Protein AF-A0A7L0KIK3-F1 (afdb_monomer_lite)

Foldseek 3Di:
DDPDPCVPQDPVQWDWDADPVGDIDTDHPVRVVVCCPDPVVVDDDPPQDDDPPPRDDDPPDDPPDD

Structure (mmCIF, N/CA/C/O backbone):
data_AF-A0A7L0KIK3-F1
#
_entry.id   AF-A0A7L0KIK3-F1
#
loop_
_atom_site.group_PDB
_atom_site.id
_atom_site.type_symbol
_atom_site.label_atom_id
_atom_site.label_alt_id
_atom_site.label_comp_id
_atom_site.label_asym_id
_atom_site.label_entity_id
_atom_site.label_seq_id
_atom_site.pdbx_PDB_ins_code
_atom_site.Cartn_x
_atom_site.Cartn_y
_atom_site.Cartn_z
_atom_site.occupancy
_atom_site.B_iso_or_equiv
_atom_site.auth_seq_id
_atom_site.auth_comp_id
_atom_site.auth_asym_id
_atom_site.auth_atom_id
_atom_site.pdbx_PDB_model_num
ATOM 1 N N . ALA A 1 1 ? -1.790 -18.436 7.392 1.00 49.62 1 ALA A N 1
ATOM 2 C CA . ALA A 1 1 ? -2.428 -18.674 6.081 1.00 49.62 1 ALA A CA 1
ATOM 3 C C . ALA A 1 1 ? -1.499 -18.172 4.982 1.00 49.62 1 ALA A C 1
ATOM 5 O O . ALA A 1 1 ? -1.085 -17.017 5.032 1.00 49.62 1 ALA A O 1
ATOM 6 N N . GLN A 1 2 ? -1.099 -19.044 4.058 1.00 61.19 2 GLN A N 1
ATOM 7 C CA . GLN A 1 2 ? -0.222 -18.682 2.946 1.00 61.19 2 GLN A CA 1
ATOM 8 C C . GLN A 1 2 ? -1.100 -18.058 1.854 1.00 61.19 2 GLN A C 1
ATOM 10 O O . GLN A 1 2 ? -1.921 -18.745 1.254 1.00 61.19 2 GLN A O 1
ATOM 15 N N . LEU A 1 3 ? -1.014 -16.736 1.681 1.00 68.00 3 LEU A N 1
ATOM 16 C CA . LEU A 1 3 ? -1.757 -16.038 0.630 1.00 68.00 3 LEU A CA 1
ATOM 17 C C . LEU A 1 3 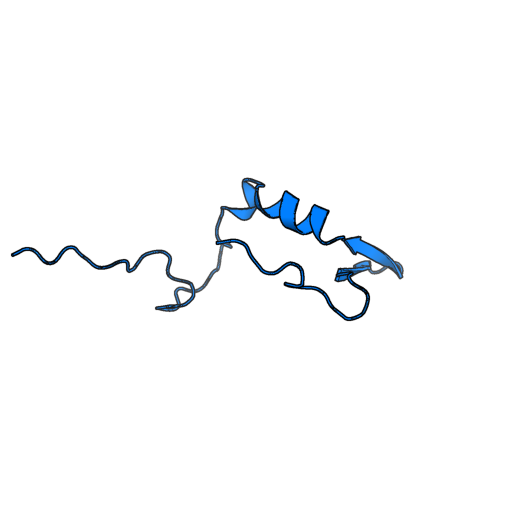? -1.289 -16.537 -0.748 1.00 68.00 3 LEU A C 1
ATOM 19 O O . LEU A 1 3 ? -0.084 -16.767 -0.906 1.00 68.00 3 LEU A O 1
ATOM 23 N N . PRO A 1 4 ? -2.200 -16.683 -1.730 1.00 73.56 4 PRO A N 1
ATOM 24 C CA . PRO A 1 4 ? -1.853 -17.171 -3.058 1.00 73.56 4 PRO A CA 1
ATOM 25 C C . PRO A 1 4 ? -0.672 -16.408 -3.688 1.00 73.56 4 PRO A C 1
ATOM 27 O O . PRO A 1 4 ? -0.530 -15.194 -3.468 1.00 73.56 4 PRO A O 1
ATOM 30 N N . PRO A 1 5 ? 0.172 -17.084 -4.490 1.00 64.75 5 PRO A N 1
ATOM 31 C CA . PRO A 1 5 ? 1.284 -16.446 -5.200 1.00 64.75 5 PRO A CA 1
ATOM 32 C C . PRO A 1 5 ? 0.825 -15.253 -6.043 1.00 64.75 5 PRO A C 1
ATOM 34 O O . PRO A 1 5 ? 1.504 -14.232 -6.075 1.00 64.75 5 PRO A O 1
ATOM 37 N N . ASP A 1 6 ? -0.381 -15.337 -6.600 1.00 60.47 6 ASP A N 1
ATOM 38 C CA . ASP A 1 6 ? -0.905 -14.377 -7.575 1.00 60.47 6 ASP A CA 1
ATOM 39 C C . ASP A 1 6 ? -1.855 -13.335 -6.970 1.00 60.47 6 ASP A C 1
ATOM 41 O O . ASP A 1 6 ? -2.522 -12.580 -7.680 1.00 60.47 6 ASP A O 1
ATOM 45 N N . TYR A 1 7 ? -1.932 -13.275 -5.638 1.00 57.00 7 TYR A N 1
ATOM 46 C CA . TYR A 1 7 ? -2.731 -12.267 -4.954 1.00 57.00 7 TYR A CA 1
ATOM 47 C C . TYR A 1 7 ? -2.142 -10.873 -5.242 1.00 57.00 7 TYR A C 1
ATOM 49 O O . TYR A 1 7 ? -0.986 -10.609 -4.908 1.00 57.00 7 TYR A O 1
ATOM 57 N N . CYS A 1 8 ? -2.949 -10.008 -5.867 1.00 55.69 8 CYS A N 1
ATOM 58 C CA . CYS A 1 8 ? -2.613 -8.662 -6.367 1.00 55.69 8 CYS A CA 1
ATOM 59 C C . CYS A 1 8 ? -1.810 -8.580 -7.685 1.00 55.69 8 CYS A C 1
ATOM 61 O O . CYS A 1 8 ? -1.329 -7.499 -8.028 1.00 55.69 8 CYS A O 1
ATOM 63 N N . THR A 1 9 ? -1.691 -9.665 -8.455 1.00 56.22 9 THR A N 1
ATOM 64 C CA . THR A 1 9 ? -1.02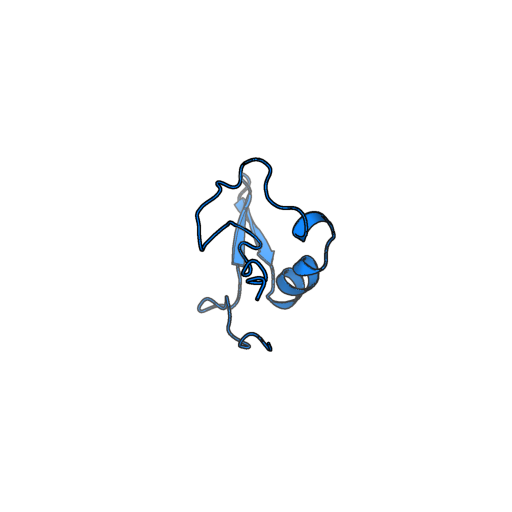8 -9.646 -9.770 1.00 56.22 9 THR A CA 1
ATOM 65 C C . THR A 1 9 ? -2.023 -9.219 -10.861 1.00 56.22 9 THR A C 1
ATOM 67 O O . THR A 1 9 ? -2.934 -9.966 -11.206 1.00 56.22 9 THR A O 1
ATOM 70 N N . THR A 1 10 ? -1.873 -8.019 -11.429 1.00 61.31 10 THR A N 1
ATOM 71 C CA . THR A 1 10 ? -2.532 -7.652 -12.701 1.00 61.31 10 THR A CA 1
ATOM 72 C C . THR A 1 10 ? -1.798 -8.327 -13.871 1.00 61.31 10 THR A C 1
ATOM 74 O O . THR A 1 10 ? -0.629 -8.683 -13.707 1.00 61.31 10 THR A O 1
ATOM 77 N N . PRO A 1 11 ? -2.400 -8.516 -15.063 1.00 54.22 11 PRO A N 1
ATOM 78 C CA . PRO A 1 11 ? -1.642 -8.923 -16.249 1.00 54.22 11 PRO A CA 1
ATOM 79 C C . PRO A 1 11 ? -0.501 -7.912 -16.502 1.00 54.22 11 PRO A C 1
ATOM 81 O O . PRO A 1 11 ? -0.755 -6.782 -16.910 1.00 54.22 11 PRO A O 1
ATOM 84 N N . GLY A 1 12 ? 0.745 -8.280 -16.165 1.00 59.84 12 GLY A N 1
ATOM 85 C CA . GLY A 1 12 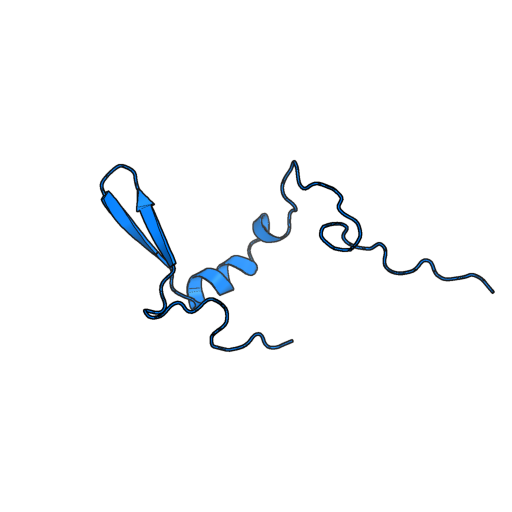? 1.916 -7.379 -16.119 1.00 59.84 12 GLY A CA 1
ATOM 86 C C . GLY A 1 12 ? 2.589 -7.213 -14.739 1.00 59.84 12 GLY A C 1
ATOM 87 O O . GLY A 1 12 ? 3.644 -6.588 -14.642 1.00 59.84 12 GLY A O 1
ATOM 88 N N . GLY A 1 13 ? 2.015 -7.777 -13.672 1.00 59.41 13 GLY A N 1
ATOM 89 C CA . GLY A 1 13 ? 2.658 -8.015 -12.370 1.00 59.41 13 GLY A CA 1
ATOM 90 C C . GLY A 1 13 ? 3.014 -6.795 -11.519 1.00 59.41 13 GLY A C 1
ATOM 91 O O . GLY A 1 13 ? 3.694 -6.954 -10.508 1.00 59.41 13 GLY A O 1
ATOM 92 N N . THR A 1 14 ? 2.577 -5.594 -11.904 1.00 61.66 14 THR A N 1
ATOM 93 C CA . THR A 1 14 ? 3.111 -4.345 -11.347 1.00 61.66 14 THR A CA 1
ATOM 94 C C . THR A 1 14 ? 2.004 -3.363 -10.965 1.00 61.66 14 THR A C 1
ATOM 96 O O . THR A 1 14 ? 1.119 -3.069 -11.771 1.00 61.66 14 THR A O 1
ATOM 99 N N . LEU A 1 15 ? 2.070 -2.823 -9.742 1.00 65.88 15 LEU A N 1
ATOM 100 C CA . LEU A 1 15 ? 1.228 -1.709 -9.299 1.00 65.88 15 LEU A CA 1
ATOM 101 C C . LEU A 1 15 ? 1.883 -0.392 -9.746 1.00 65.88 15 LEU A C 1
ATOM 103 O O . LEU A 1 15 ? 3.032 -0.125 -9.390 1.00 65.88 15 LEU A O 1
ATOM 107 N N . PHE A 1 16 ? 1.165 0.421 -10.523 1.00 65.75 16 PHE A N 1
ATOM 108 C CA . PHE A 1 16 ? 1.677 1.680 -11.067 1.00 65.75 16 PHE A CA 1
ATOM 109 C C . PHE A 1 16 ? 1.032 2.884 -10.375 1.00 65.75 16 PHE A C 1
ATOM 111 O O . PHE A 1 16 ? -0.190 2.962 -10.265 1.00 65.75 16 PHE A O 1
ATOM 118 N N . SER A 1 17 ? 1.852 3.853 -9.970 1.00 68.88 17 SER A N 1
ATOM 119 C CA . SER A 1 17 ? 1.411 5.218 -9.656 1.00 68.88 17 SER A CA 1
ATOM 120 C C . SER A 1 17 ? 2.174 6.208 -10.537 1.00 68.88 17 SER A C 1
ATOM 122 O O . SER A 1 17 ? 3.260 5.893 -11.024 1.00 68.88 17 SER A O 1
ATOM 124 N N . THR A 1 18 ? 1.613 7.390 -10.782 1.00 79.19 18 THR A N 1
ATOM 125 C CA . THR A 1 18 ? 2.261 8.434 -11.591 1.00 79.19 18 THR A CA 1
ATOM 126 C C . THR A 1 18 ? 2.328 9.713 -10.776 1.00 79.19 18 THR A C 1
ATOM 128 O O . THR A 1 18 ? 1.324 10.140 -10.207 1.00 79.19 18 THR A O 1
ATOM 131 N N . THR A 1 19 ? 3.507 10.324 -10.695 1.00 83.69 19 THR A N 1
ATOM 132 C CA . THR A 1 19 ? 3.635 11.652 -10.085 1.00 83.69 19 THR A CA 1
ATOM 133 C C . THR A 1 19 ? 3.098 12.726 -11.042 1.00 83.69 19 THR A C 1
ATOM 135 O O . THR A 1 19 ? 3.118 12.513 -12.255 1.00 83.69 19 THR A O 1
ATOM 138 N N . PRO A 1 20 ? 2.679 13.913 -10.558 1.00 80.56 20 PRO A N 1
ATOM 139 C CA . PRO A 1 20 ? 2.252 15.023 -11.424 1.00 80.56 20 PRO A CA 1
ATOM 140 C C . PRO A 1 20 ? 3.279 15.468 -12.491 1.00 80.56 20 PRO A C 1
AT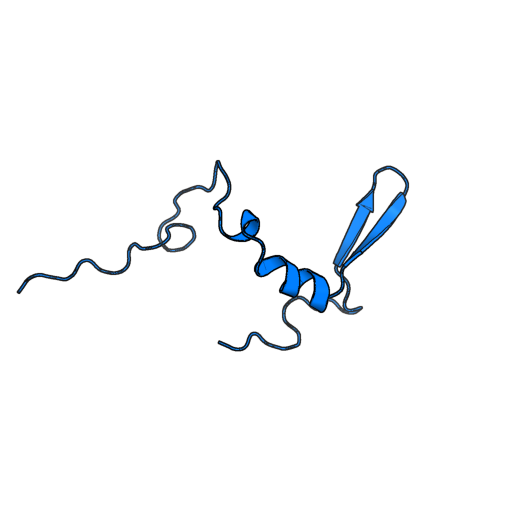OM 142 O O . PRO A 1 20 ? 2.918 16.195 -13.407 1.00 80.56 20 PRO A O 1
ATOM 145 N N . GLY A 1 21 ? 4.540 15.017 -12.404 1.00 84.25 21 GLY A N 1
ATOM 146 C CA . GLY A 1 21 ? 5.601 15.239 -13.397 1.00 84.25 21 GLY A CA 1
ATOM 147 C C . GLY A 1 21 ? 5.803 14.105 -14.415 1.00 84.25 21 GLY A C 1
ATOM 148 O O . GLY A 1 21 ? 6.758 14.154 -15.183 1.00 84.25 21 GLY A O 1
ATOM 149 N N . GLY A 1 22 ? 4.952 13.073 -14.423 1.00 82.69 22 GLY A N 1
ATOM 150 C CA . GLY A 1 22 ? 4.966 12.011 -15.439 1.00 82.69 22 GLY A CA 1
ATOM 151 C C . GLY A 1 22 ? 5.885 10.817 -15.153 1.00 82.69 22 GLY A C 1
ATOM 152 O O . GLY A 1 22 ? 5.919 9.872 -15.943 1.00 82.69 22 GLY A O 1
ATOM 153 N N . THR A 1 23 ? 6.594 10.798 -14.022 1.00 85.56 23 THR A N 1
ATOM 154 C CA . THR A 1 23 ? 7.424 9.649 -13.633 1.00 85.56 23 THR A CA 1
ATOM 155 C C . THR A 1 23 ? 6.556 8.533 -13.059 1.00 85.56 23 THR A C 1
ATOM 157 O O . THR A 1 23 ? 5.753 8.758 -12.148 1.00 85.56 23 THR A O 1
ATOM 160 N N . ARG A 1 24 ? 6.743 7.307 -13.566 1.00 83.00 24 ARG A N 1
ATOM 161 C CA . ARG A 1 24 ? 6.080 6.109 -13.038 1.00 83.00 24 ARG A CA 1
ATOM 162 C C . ARG A 1 24 ? 6.784 5.630 -11.776 1.00 83.00 24 ARG A C 1
ATOM 164 O O . ARG A 1 24 ? 7.984 5.366 -11.791 1.00 83.00 24 ARG A O 1
ATOM 171 N N . ILE A 1 25 ? 6.017 5.465 -10.710 1.00 84.31 25 ILE A N 1
ATOM 172 C CA . ILE A 1 25 ? 6.437 4.757 -9.507 1.00 84.31 25 ILE A CA 1
ATOM 173 C C . ILE A 1 25 ? 6.013 3.298 -9.673 1.00 84.31 25 ILE A C 1
ATOM 175 O O . ILE A 1 25 ? 4.837 3.013 -9.913 1.00 84.31 25 ILE A O 1
ATOM 179 N N . ILE A 1 26 ? 6.987 2.396 -9.577 1.00 81.94 26 ILE A N 1
ATOM 180 C CA . ILE A 1 26 ? 6.834 0.957 -9.794 1.00 81.94 26 ILE A CA 1
ATOM 181 C C . ILE A 1 26 ? 7.132 0.238 -8.482 1.00 81.94 26 ILE A C 1
ATOM 183 O O . ILE A 1 26 ? 8.210 0.413 -7.914 1.00 81.94 26 ILE A O 1
ATOM 187 N N . TYR A 1 27 ? 6.187 -0.582 -8.025 1.00 82.94 27 TYR A N 1
ATOM 188 C CA . TYR A 1 27 ? 6.380 -1.464 -6.879 1.00 82.94 27 TYR A CA 1
ATOM 189 C C . TYR A 1 27 ? 6.210 -2.919 -7.303 1.00 82.94 27 TYR A C 1
ATOM 191 O O . TYR A 1 27 ? 5.214 -3.270 -7.940 1.00 82.94 27 TYR A O 1
ATOM 199 N N . ASP A 1 28 ? 7.168 -3.764 -6.927 1.00 81.88 28 ASP A N 1
ATOM 200 C CA . ASP A 1 28 ? 7.053 -5.206 -7.103 1.00 81.88 28 ASP A CA 1
ATOM 201 C C . ASP A 1 28 ? 6.271 -5.845 -5.939 1.00 81.88 28 ASP A C 1
ATOM 203 O O . ASP A 1 28 ? 6.063 -5.262 -4.866 1.00 81.88 28 ASP A O 1
ATOM 207 N N . ARG A 1 29 ? 5.816 -7.083 -6.152 1.00 81.94 29 ARG A N 1
ATOM 208 C CA . ARG A 1 29 ? 5.080 -7.847 -5.135 1.00 81.94 29 ARG A CA 1
ATOM 209 C C . ARG A 1 29 ? 5.890 -8.005 -3.848 1.00 81.94 29 ARG A C 1
ATOM 211 O O . ARG A 1 29 ? 5.330 -7.911 -2.757 1.00 81.94 29 ARG A O 1
ATOM 218 N N . LYS A 1 30 ? 7.194 -8.276 -3.968 1.00 84.50 30 LYS A N 1
ATOM 219 C CA . LYS A 1 30 ? 8.068 -8.539 -2.821 1.00 84.50 30 LYS A CA 1
ATOM 220 C C . LYS A 1 30 ? 8.190 -7.304 -1.930 1.00 84.50 30 LYS A C 1
ATOM 222 O O . LYS A 1 30 ? 7.961 -7.417 -0.731 1.00 84.50 30 LYS A O 1
ATOM 227 N N . PHE A 1 31 ? 8.461 -6.139 -2.508 1.00 85.88 31 PHE A N 1
ATOM 228 C CA . PHE A 1 31 ? 8.542 -4.873 -1.794 1.00 85.88 31 PHE A CA 1
ATOM 229 C C . PHE A 1 31 ? 7.237 -4.564 -1.065 1.00 85.88 31 PHE A C 1
ATOM 231 O O . PHE A 1 31 ? 7.264 -4.288 0.132 1.00 85.88 31 PHE A O 1
ATOM 238 N N . LEU A 1 32 ? 6.086 -4.656 -1.745 1.00 86.19 32 LEU A N 1
ATOM 239 C CA . LEU A 1 32 ? 4.787 -4.375 -1.120 1.00 86.19 32 LEU A CA 1
ATOM 240 C C . LEU A 1 32 ? 4.505 -5.306 0.065 1.00 86.19 32 LEU A C 1
ATOM 242 O O . LEU A 1 32 ? 4.042 -4.851 1.113 1.00 86.19 32 LEU A O 1
ATOM 246 N N . LEU A 1 33 ? 4.821 -6.595 -0.076 1.00 87.75 33 LEU A N 1
ATOM 247 C CA . LEU A 1 33 ? 4.660 -7.557 1.010 1.00 87.75 33 LEU A CA 1
ATOM 248 C C . LEU A 1 33 ? 5.642 -7.310 2.153 1.00 87.75 33 LEU A C 1
ATOM 250 O O . LEU A 1 33 ? 5.230 -7.414 3.301 1.00 87.75 33 LEU A O 1
ATOM 254 N N . ASP A 1 34 ? 6.889 -6.932 1.880 1.00 90.12 34 ASP A N 1
ATOM 255 C CA . ASP A 1 34 ? 7.868 -6.613 2.924 1.00 90.12 34 ASP A CA 1
ATOM 256 C C . ASP A 1 34 ? 7.441 -5.352 3.716 1.00 90.12 34 ASP A C 1
ATOM 258 O O . ASP A 1 34 ? 7.636 -5.280 4.934 1.00 90.12 34 ASP A O 1
ATOM 262 N N . ARG A 1 35 ? 6.751 -4.390 3.076 1.00 90.75 35 ARG A N 1
ATOM 263 C CA . ARG A 1 35 ? 6.214 -3.184 3.743 1.00 90.75 35 ARG A CA 1
ATOM 264 C C . ARG A 1 35 ? 5.114 -3.474 4.766 1.00 90.75 35 ARG A C 1
ATOM 266 O O . ARG A 1 35 ? 4.959 -2.674 5.691 1.00 90.75 35 ARG A O 1
ATOM 273 N N . ARG A 1 36 ? 4.410 -4.612 4.679 1.00 88.94 36 ARG A N 1
ATOM 274 C CA . ARG A 1 36 ? 3.362 -5.000 5.649 1.00 88.94 36 ARG A CA 1
ATOM 275 C C . ARG A 1 36 ? 3.872 -5.086 7.092 1.00 88.94 36 ARG A C 1
ATOM 277 O O . ARG A 1 36 ? 3.090 -4.955 8.023 1.00 88.94 36 ARG A O 1
ATOM 284 N N . ASN A 1 37 ? 5.169 -5.350 7.269 1.00 90.44 37 ASN A N 1
ATOM 285 C CA . ASN A 1 37 ? 5.792 -5.542 8.579 1.00 90.44 37 ASN A CA 1
ATOM 286 C C . ASN A 1 37 ? 6.212 -4.214 9.234 1.00 90.44 37 ASN A C 1
ATOM 288 O O . ASN A 1 37 ? 6.734 -4.213 10.345 1.00 90.44 37 ASN A O 1
ATOM 292 N N . SER A 1 38 ? 6.015 -3.076 8.558 1.00 94.94 38 SER A N 1
ATOM 293 C CA . SER A 1 38 ? 6.308 -1.761 9.127 1.00 94.94 38 SER A CA 1
ATOM 294 C C . SER A 1 38 ? 5.344 -1.439 10.282 1.00 94.94 38 SER A C 1
ATOM 296 O O . SER A 1 38 ? 4.143 -1.648 10.121 1.00 94.94 38 SER A O 1
ATOM 298 N N . PRO A 1 39 ? 5.812 -0.841 11.396 1.00 93.69 39 PRO A N 1
ATOM 299 C CA . PRO A 1 39 ? 4.942 -0.413 12.500 1.00 93.69 39 PRO A CA 1
ATOM 300 C C . PRO A 1 39 ? 3.788 0.496 12.054 1.00 93.69 39 PRO A C 1
ATOM 302 O O . PRO A 1 39 ? 2.674 0.404 12.558 1.00 93.69 39 PRO A O 1
ATOM 305 N N . MET A 1 40 ? 4.028 1.328 11.037 1.00 90.88 40 MET A N 1
ATOM 306 C CA . MET A 1 40 ? 3.017 2.226 10.479 1.00 90.88 40 MET A CA 1
ATOM 307 C C . MET A 1 40 ? 1.837 1.474 9.843 1.00 90.88 40 MET A C 1
ATOM 309 O O . MET A 1 40 ? 0.721 1.977 9.854 1.00 90.88 40 MET A O 1
ATOM 313 N N . ALA A 1 41 ? 2.059 0.263 9.324 1.00 91.50 41 ALA A N 1
ATOM 314 C CA . 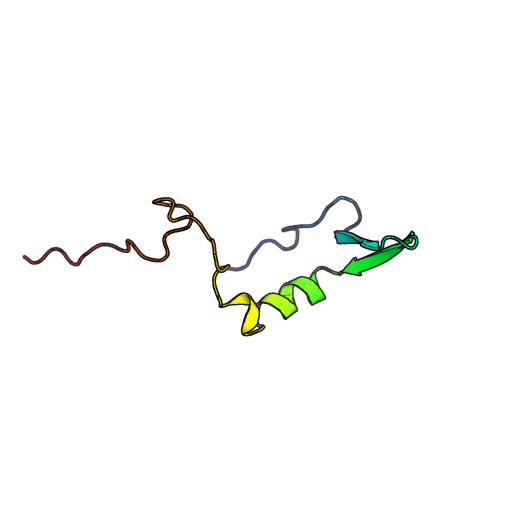ALA A 1 41 ? 1.002 -0.567 8.746 1.00 91.50 41 ALA A CA 1
ATOM 315 C C . ALA A 1 41 ? 0.133 -1.266 9.809 1.00 91.50 41 ALA A C 1
ATOM 317 O O . ALA A 1 41 ? -0.915 -1.810 9.474 1.00 91.50 41 ALA A O 1
ATOM 318 N N . GLN A 1 42 ? 0.559 -1.263 11.077 1.00 89.50 42 GLN A N 1
ATOM 319 C CA . GLN A 1 42 ? -0.173 -1.873 12.193 1.00 89.50 42 GLN A CA 1
ATOM 320 C C . GLN A 1 42 ? -1.136 -0.897 12.878 1.00 89.50 42 GLN A C 1
ATOM 322 O O . GLN A 1 42 ? -1.919 -1.305 13.732 1.00 89.50 42 GLN A O 1
ATOM 327 N N . THR A 1 43 ? -1.083 0.389 12.527 1.00 90.62 43 THR A N 1
ATOM 328 C CA . THR A 1 43 ? -1.962 1.408 13.106 1.00 90.62 43 THR A CA 1
ATOM 329 C C . THR A 1 43 ? -3.175 1.620 12.194 1.00 90.62 43 THR A C 1
ATOM 331 O O . THR A 1 43 ? -2.987 1.851 10.996 1.00 90.62 43 THR A O 1
ATOM 334 N N . PRO A 1 44 ? -4.416 1.548 12.711 1.00 89.94 44 PRO A N 1
ATOM 335 C CA . PRO A 1 44 ? -5.605 1.813 11.907 1.00 89.94 44 PRO A CA 1
ATOM 336 C C . PRO A 1 44 ? -5.649 3.286 11.445 1.00 89.94 44 PRO A C 1
ATOM 338 O O . PRO A 1 44 ? -5.178 4.167 12.168 1.00 89.94 44 PRO A O 1
ATOM 341 N N . PRO A 1 45 ? -6.228 3.592 10.268 1.00 91.94 45 PRO A N 1
ATOM 342 C CA . PRO A 1 45 ? -6.398 4.972 9.809 1.00 91.94 45 PRO A CA 1
ATOM 343 C C . PRO A 1 45 ? -7.222 5.827 10.786 1.00 91.94 45 PRO A C 1
ATOM 345 O O . PRO A 1 45 ? -8.233 5.362 11.309 1.00 91.94 45 PRO A O 1
ATOM 348 N N . CYS A 1 46 ? -6.848 7.103 10.964 1.00 89.19 46 CYS A N 1
ATOM 349 C CA . CYS A 1 46 ? -7.425 8.022 11.965 1.00 89.19 46 CYS A CA 1
ATOM 350 C C . CYS A 1 46 ? -8.950 8.232 11.877 1.00 89.19 46 CYS A C 1
ATOM 352 O O . CYS A 1 46 ? -9.561 8.709 12.828 1.00 89.19 46 CYS A O 1
ATOM 354 N N . HIS A 1 47 ? -9.568 7.889 10.747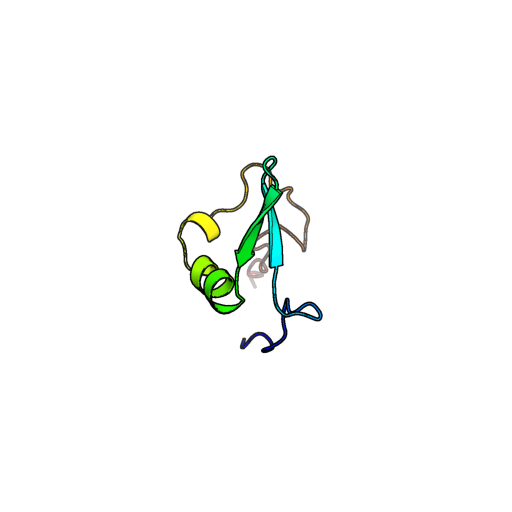 1.00 89.75 47 HIS A N 1
ATOM 355 C CA . HIS A 1 47 ? -11.004 8.042 10.502 1.00 89.75 47 HIS A CA 1
ATOM 356 C C . HIS A 1 47 ? -11.622 6.766 9.930 1.00 89.75 47 HIS A C 1
ATOM 358 O O . HIS A 1 47 ? -12.555 6.829 9.129 1.00 89.75 47 HIS A O 1
ATOM 364 N N . LEU A 1 48 ? -11.076 5.601 10.290 1.00 90.56 48 LEU A N 1
ATOM 365 C CA . LEU A 1 48 ? -11.657 4.332 9.876 1.00 90.56 48 LEU A CA 1
ATOM 366 C C . LEU A 1 48 ? -13.060 4.193 10.507 1.00 90.56 48 LEU A C 1
ATOM 368 O O . LEU A 1 48 ? -13.164 4.184 11.735 1.00 90.56 48 LEU A O 1
ATOM 372 N N . PRO A 1 49 ? -14.143 4.111 9.709 1.00 90.81 49 PRO A N 1
ATOM 373 C CA . PRO A 1 49 ? -15.492 3.979 10.250 1.00 90.81 49 PRO A CA 1
ATOM 374 C C . PRO A 1 49 ? -15.643 2.636 10.961 1.00 90.81 49 PRO A C 1
ATOM 376 O O . PRO A 1 49 ? -15.038 1.653 10.542 1.00 90.81 49 PRO A O 1
ATOM 379 N N . ASN A 1 50 ? -16.480 2.571 11.998 1.00 89.50 50 ASN A N 1
ATOM 380 C CA . ASN A 1 50 ? -16.808 1.318 12.673 1.00 89.50 50 ASN A CA 1
ATOM 381 C C . ASN A 1 50 ? -17.991 0.638 11.969 1.00 89.50 50 ASN A C 1
ATOM 383 O O . ASN A 1 50 ? -19.141 1.039 12.147 1.00 89.50 50 ASN A O 1
ATOM 387 N N . ILE A 1 51 ? -17.698 -0.363 11.144 1.00 90.94 51 ILE A N 1
ATOM 388 C CA . ILE A 1 51 ? -18.678 -1.145 10.393 1.00 90.94 51 ILE A CA 1
ATOM 389 C C . ILE A 1 51 ? -18.640 -2.572 10.956 1.00 90.94 51 ILE A C 1
ATOM 391 O O . ILE A 1 51 ? -17.626 -3.262 10.768 1.00 90.94 51 ILE A O 1
ATOM 395 N N . PRO A 1 52 ? -19.714 -3.027 11.633 1.00 86.88 52 PRO A N 1
ATOM 396 C CA . PRO A 1 52 ? -19.788 -4.373 12.190 1.00 86.88 52 PRO A CA 1
ATOM 397 C C . PRO A 1 52 ? -19.500 -5.440 11.130 1.00 86.88 52 PRO A C 1
ATOM 399 O O . PRO A 1 52 ? -20.095 -5.435 10.054 1.00 86.88 52 PRO A O 1
ATOM 402 N N . GLY A 1 53 ? -18.562 -6.341 11.427 1.00 86.06 53 GLY A N 1
ATOM 403 C CA . GLY A 1 53 ? -18.165 -7.427 10.525 1.00 86.06 53 GLY A CA 1
ATOM 404 C C . GLY A 1 53 ? -17.178 -7.039 9.413 1.00 86.06 53 GLY A C 1
ATOM 405 O O . GLY A 1 53 ? -16.760 -7.920 8.667 1.00 86.06 53 GLY A O 1
ATOM 406 N N . VAL A 1 54 ? -16.773 -5.763 9.306 1.00 90.38 54 VAL A N 1
ATOM 407 C CA . VAL A 1 54 ? -15.804 -5.299 8.288 1.00 90.38 54 VAL A CA 1
ATOM 408 C C . VAL A 1 54 ? -14.591 -4.618 8.918 1.00 90.38 54 VAL A C 1
ATOM 410 O O . VAL A 1 54 ? -13.461 -5.053 8.717 1.00 90.38 54 VAL A O 1
ATOM 413 N N . THR A 1 55 ? -14.808 -3.545 9.676 1.00 89.19 55 THR A N 1
ATOM 414 C CA . THR A 1 55 ? -13.738 -2.666 10.189 1.00 89.19 55 THR A CA 1
ATOM 415 C C . THR A 1 55 ? -13.697 -2.598 11.713 1.00 89.19 55 THR A C 1
ATOM 417 O O . THR A 1 55 ? -12.938 -1.811 12.269 1.00 89.19 55 THR A O 1
ATOM 420 N N . SER A 1 56 ? -14.492 -3.425 12.391 1.00 83.56 56 SER A N 1
ATOM 421 C CA . SER A 1 56 ? -14.505 -3.593 13.843 1.00 83.56 56 SER A CA 1
ATOM 422 C C . SER A 1 56 ? -13.522 -4.705 14.257 1.00 83.56 56 SER A C 1
ATOM 424 O O . SER A 1 56 ? -13.880 -5.886 14.153 1.00 83.56 56 SER A O 1
ATOM 426 N N . PRO A 1 57 ? -12.288 -4.399 14.706 1.00 70.88 57 PRO A N 1
ATOM 427 C CA . PRO A 1 57 ? -11.376 -5.422 15.200 1.00 70.88 57 PRO A CA 1
ATOM 428 C C . PRO A 1 57 ? -11.893 -5.939 16.549 1.00 70.88 57 PRO A C 1
ATOM 430 O O . PRO A 1 57 ? -11.757 -5.271 17.566 1.00 70.88 57 PRO A O 1
ATOM 433 N N . GLY A 1 58 ? -12.507 -7.124 16.563 1.00 57.47 58 GLY A N 1
ATOM 434 C CA . GLY A 1 58 ? -12.815 -7.829 17.807 1.00 57.47 58 GLY A CA 1
ATOM 435 C C . GLY A 1 58 ? -14.113 -7.432 18.520 1.00 57.47 58 GLY A C 1
ATOM 436 O O . GLY A 1 58 ? -14.097 -7.216 19.722 1.00 57.47 58 GLY A O 1
ATOM 437 N N . ALA A 1 59 ? -15.256 -7.523 17.835 1.00 47.09 59 ALA A N 1
ATOM 438 C CA . ALA A 1 59 ? -16.374 -8.261 18.437 1.00 47.09 59 ALA A CA 1
ATOM 439 C C . ALA A 1 59 ? -16.098 -9.766 18.244 1.00 47.09 59 ALA A C 1
ATOM 441 O O . ALA A 1 59 ? -16.805 -10.465 17.525 1.00 47.09 59 ALA A O 1
ATOM 442 N N . ALA A 1 60 ? -14.966 -10.233 18.774 1.00 46.44 60 ALA A N 1
ATOM 443 C CA . ALA A 1 60 ? -14.784 -11.646 19.050 1.00 46.44 60 ALA A CA 1
ATOM 444 C C . ALA A 1 60 ? -15.639 -11.918 20.289 1.00 46.44 60 ALA A C 1
ATOM 446 O O . ALA A 1 60 ? -15.614 -11.119 21.222 1.00 46.44 60 ALA A O 1
ATOM 447 N N . GLU A 1 61 ? -16.451 -12.965 20.215 1.00 50.41 61 GLU A N 1
ATOM 448 C CA . GLU A 1 61 ? -17.465 -13.377 21.185 1.00 50.41 61 GLU A CA 1
ATOM 449 C C . GLU A 1 61 ? -17.116 -13.044 22.646 1.00 50.41 61 GLU A C 1
ATOM 451 O O . GLU A 1 61 ? -16.044 -13.395 23.141 1.00 50.41 61 GLU A O 1
ATOM 456 N N . GLU A 1 62 ? -18.046 -12.394 23.352 1.00 49.47 62 GLU A N 1
ATOM 457 C CA . GLU A 1 62 ? -18.033 -12.395 24.815 1.00 49.47 62 GLU A CA 1
ATOM 458 C C . GLU A 1 62 ? -18.021 -13.856 25.299 1.00 49.47 62 GLU A C 1
ATOM 460 O O . GLU A 1 62 ? -18.796 -14.667 24.776 1.00 49.47 62 GLU A O 1
ATOM 465 N N . PRO A 1 63 ? -17.198 -14.233 26.295 1.00 49.88 63 PRO A N 1
ATOM 466 C CA . PRO A 1 63 ? -17.370 -15.522 26.936 1.00 49.88 63 PRO A CA 1
ATOM 467 C C . PRO A 1 63 ? -18.742 -15.494 27.614 1.00 49.88 63 PRO A C 1
ATOM 469 O O . PRO A 1 63 ? -18.939 -14.785 28.601 1.00 49.88 63 PRO A O 1
ATOM 472 N N . LYS A 1 64 ? -19.710 -16.242 27.070 1.00 37.72 64 LYS A N 1
ATOM 473 C CA . LYS A 1 64 ? -20.932 -16.578 27.800 1.00 37.72 64 LYS A CA 1
ATOM 474 C C . LYS A 1 64 ? -20.502 -17.223 29.113 1.00 37.72 64 LYS A C 1
ATOM 476 O O . LYS A 1 64 ? -19.939 -18.313 29.111 1.00 37.72 64 LYS A O 1
ATOM 481 N N . ALA A 1 65 ? -20.739 -16.515 30.210 1.00 46.09 65 ALA A N 1
ATOM 482 C CA . ALA A 1 65 ? -20.770 -17.109 31.527 1.00 46.09 65 ALA A CA 1
ATOM 483 C C . ALA A 1 65 ? -21.917 -18.129 31.558 1.00 46.09 65 ALA A C 1
ATOM 485 O O . ALA A 1 65 ? -23.076 -17.748 31.391 1.00 46.09 65 ALA A O 1
ATOM 486 N N . GLU A 1 66 ? -21.572 -19.396 31.761 1.00 36.22 66 GLU A N 1
ATOM 487 C CA . GLU A 1 66 ? -22.384 -20.375 32.487 1.00 36.22 66 GLU A CA 1
ATOM 488 C C . GLU A 1 66 ? -21.451 -21.285 33.291 1.00 36.22 66 GLU A C 1
ATOM 490 O O . GLU A 1 66 ? -20.427 -21.729 32.719 1.00 36.22 66 GLU A O 1
#

Radius of gyration: 17.98 Å; chains: 1; bounding box: 31×36×49 Å

Sequence (66 aa):
AQLPPDYCTTPGGTLFSTTPGGTRIIYDRKFLLDRRNSPMAQTPPCHLPNIPGVTSPGAAEEPKAE

Organism: Chauna torquata (NCBI:txid30388)

Secondary structure (DSSP, 8-state):
----TTTT--TTS-EEEE-TTSPEEEE-HHHHHHHTTSGGGGSPPTT----TTTT-TT--------

InterPro domains:
  IPR008606 Eukaryotic translation initiation factor 4E binding [PF05456] (2-62)

pLDDT: mean 74.87, std 16.42, range [36.22, 94.94]